Protein AF-A0A6I3LGR3-F1 (afdb_monomer)

Solvent-accessible surface area (backbone atoms only — not comparable to full-atom values): 5158 Å² total; per-residue (Å²): 116,68,68,62,54,52,53,53,52,50,52,52,54,50,48,54,50,50,52,53,50,58,73,48,42,67,64,51,51,57,43,47,76,74,68,50,57,70,66,59,54,54,51,52,52,50,48,55,51,49,51,53,50,51,52,49,50,66,55,46,53,58,52,50,51,54,53,50,54,58,60,46,68,80,42,96,73,80,73,82,85,59,77,75,81,82,110

Foldseek 3Di:
DVVVVVVVVVVVVVVVLVVVCVVCVVVVVVCVVVPDDPVVVVVVSVVVVVVVVVVVLVVVVVVVVVVVVVVCVVPPDDDPPDPVVSD

Structure (mmCIF, N/CA/C/O backbone):
data_AF-A0A6I3LGR3-F1
#
_entry.id   AF-A0A6I3LGR3-F1
#
loop_
_atom_site.group_PDB
_atom_site.id
_atom_site.type_symbol
_atom_site.label_atom_id
_atom_site.label_alt_id
_atom_site.label_comp_id
_atom_site.label_asym_id
_atom_site.label_entity_id
_atom_site.label_seq_id
_atom_site.pdbx_PDB_ins_code
_atom_site.Cartn_x
_atom_site.Cartn_y
_atom_site.Cartn_z
_atom_site.occupancy
_atom_site.B_iso_or_equiv
_atom_site.auth_seq_id
_atom_site.auth_comp_id
_atom_site.auth_asym_id
_atom_site.auth_atom_id
_atom_site.pdbx_PDB_model_num
ATOM 1 N N . ALA A 1 1 ? 9.673 -20.132 -7.819 1.00 63.16 1 ALA A N 1
ATOM 2 C CA . ALA A 1 1 ? 10.402 -19.124 -7.016 1.00 63.16 1 ALA A CA 1
ATOM 3 C C . ALA A 1 1 ? 9.503 -17.952 -6.610 1.00 63.16 1 ALA A C 1
ATOM 5 O O . ALA A 1 1 ? 9.403 -17.670 -5.425 1.00 63.16 1 ALA A O 1
ATOM 6 N N . SER A 1 2 ? 8.785 -17.324 -7.547 1.00 76.62 2 SER A N 1
ATOM 7 C CA . SER A 1 2 ? 7.998 -16.101 -7.303 1.00 76.62 2 SER A CA 1
ATOM 8 C C . SER A 1 2 ? 6.848 -16.237 -6.290 1.00 76.62 2 SER A C 1
ATOM 10 O O . SER A 1 2 ? 6.576 -15.294 -5.562 1.00 76.62 2 SER A O 1
ATOM 12 N N . ILE A 1 3 ? 6.219 -17.414 -6.172 1.00 84.88 3 ILE A N 1
ATOM 13 C CA . ILE A 1 3 ? 5.142 -17.666 -5.190 1.00 84.88 3 ILE A CA 1
ATOM 14 C C . ILE A 1 3 ? 5.635 -17.502 -3.744 1.00 84.88 3 ILE A C 1
ATOM 16 O O . ILE A 1 3 ? 4.960 -16.877 -2.935 1.00 84.88 3 ILE A O 1
ATOM 20 N N . TRP A 1 4 ? 6.841 -17.982 -3.430 1.00 83.38 4 TRP A N 1
ATOM 21 C CA . TRP A 1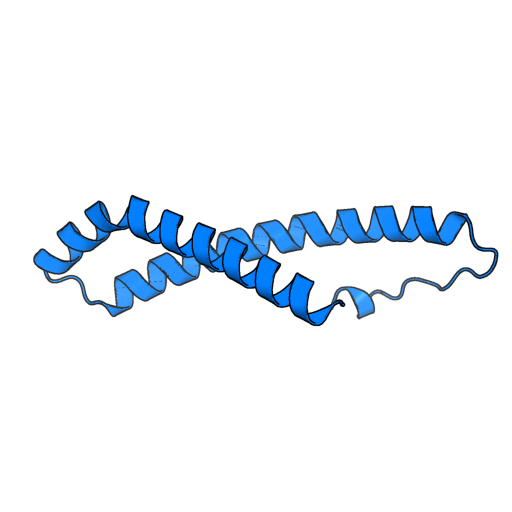 4 ? 7.430 -17.827 -2.096 1.00 83.38 4 TRP A CA 1
ATOM 22 C C . TRP A 1 4 ? 7.737 -16.363 -1.772 1.00 83.38 4 TRP A C 1
ATOM 24 O O . TRP A 1 4 ? 7.476 -15.913 -0.661 1.00 83.38 4 TRP A O 1
ATOM 34 N N . ALA A 1 5 ? 8.220 -15.602 -2.759 1.00 83.88 5 ALA A N 1
ATOM 35 C CA . ALA A 1 5 ? 8.466 -14.171 -2.602 1.00 83.88 5 ALA A CA 1
ATOM 36 C C . ALA A 1 5 ? 7.167 -13.390 -2.329 1.00 83.88 5 ALA A C 1
ATOM 38 O O . ALA A 1 5 ? 7.149 -12.529 -1.452 1.00 83.88 5 ALA A O 1
ATOM 39 N N . ILE A 1 6 ? 6.070 -13.732 -3.017 1.00 83.44 6 ILE A N 1
ATOM 40 C CA . ILE A 1 6 ? 4.750 -13.119 -2.795 1.00 83.44 6 ILE A CA 1
ATOM 41 C C . ILE A 1 6 ? 4.243 -13.420 -1.380 1.00 83.44 6 ILE A C 1
ATOM 43 O O . ILE A 1 6 ? 3.795 -12.512 -0.686 1.00 83.44 6 ILE A O 1
ATOM 47 N N . VAL A 1 7 ? 4.365 -14.668 -0.916 1.00 85.94 7 VAL A N 1
ATOM 48 C CA . VAL A 1 7 ? 3.932 -15.058 0.437 1.00 85.94 7 VAL A CA 1
ATOM 49 C C . VAL A 1 7 ? 4.706 -14.289 1.514 1.00 85.94 7 VAL A C 1
ATOM 51 O O . VAL A 1 7 ? 4.098 -13.761 2.444 1.00 85.94 7 VAL A O 1
ATOM 54 N N . ILE A 1 8 ? 6.029 -14.162 1.371 1.00 87.19 8 ILE A N 1
ATOM 55 C CA . ILE A 1 8 ? 6.872 -13.411 2.316 1.00 87.19 8 ILE A CA 1
ATOM 56 C C . ILE A 1 8 ? 6.507 -11.918 2.309 1.00 87.19 8 ILE A C 1
ATOM 58 O O . ILE A 1 8 ? 6.385 -11.310 3.374 1.00 87.19 8 ILE A O 1
ATOM 62 N N . ALA A 1 9 ? 6.270 -11.336 1.130 1.00 83.81 9 ALA A N 1
ATOM 63 C CA . ALA A 1 9 ? 5.847 -9.944 1.005 1.00 83.81 9 ALA A CA 1
ATOM 64 C C . ALA A 1 9 ? 4.482 -9.691 1.674 1.00 83.81 9 ALA A C 1
ATOM 66 O O . ALA A 1 9 ? 4.338 -8.728 2.429 1.00 83.81 9 ALA A O 1
ATOM 67 N N . CYS A 1 10 ? 3.499 -10.575 1.467 1.00 81.06 10 CYS A N 1
ATOM 68 C CA . CYS A 1 10 ? 2.185 -10.477 2.107 1.00 81.06 10 CYS A CA 1
ATOM 69 C C . CYS A 1 10 ? 2.266 -10.598 3.635 1.00 81.06 10 CYS A C 1
ATOM 71 O O . CYS A 1 10 ? 1.574 -9.858 4.331 1.00 81.06 10 CYS A O 1
ATOM 73 N N . LEU A 1 11 ? 3.127 -11.473 4.166 1.00 82.25 11 LEU A N 1
ATOM 74 C CA . LEU A 1 11 ? 3.348 -11.599 5.611 1.00 82.25 11 LEU A CA 1
ATOM 75 C C . LEU A 1 11 ? 3.967 -10.329 6.213 1.00 82.25 11 LEU A C 1
ATOM 77 O O . LEU A 1 11 ? 3.541 -9.895 7.282 1.00 82.25 11 LEU A O 1
ATOM 81 N N . GLY A 1 12 ? 4.916 -9.696 5.516 1.00 83.06 12 GLY A N 1
ATOM 82 C CA . GLY A 1 12 ? 5.505 -8.424 5.949 1.00 83.06 12 GLY A CA 1
ATOM 83 C C . GLY A 1 12 ? 4.491 -7.275 5.972 1.00 83.06 12 GLY A C 1
ATOM 84 O O . GLY A 1 12 ? 4.411 -6.529 6.949 1.00 83.06 12 GLY A O 1
ATOM 85 N N . LEU A 1 13 ? 3.664 -7.170 4.930 1.00 77.75 13 LEU A N 1
ATOM 86 C CA . LEU A 1 13 ? 2.615 -6.150 4.818 1.00 77.75 13 LEU A CA 1
ATOM 87 C C . LEU A 1 13 ? 1.504 -6.370 5.861 1.00 77.75 13 LEU A C 1
ATOM 89 O O . LEU A 1 13 ? 1.048 -5.420 6.497 1.00 77.75 13 LEU A O 1
ATOM 93 N N . PHE A 1 14 ? 1.134 -7.630 6.107 1.00 79.00 14 PHE A N 1
ATOM 94 C CA . PHE A 1 14 ? 0.206 -8.014 7.170 1.00 79.00 14 PHE A CA 1
ATOM 95 C C . PHE A 1 14 ? 0.764 -7.701 8.566 1.00 79.00 14 PHE A C 1
ATOM 97 O O . PHE A 1 14 ? 0.040 -7.180 9.414 1.00 79.00 14 PHE A O 1
ATOM 104 N N . GLY A 1 15 ? 2.057 -7.946 8.801 1.00 79.69 15 GLY A N 1
ATOM 105 C CA . GLY A 1 15 ? 2.737 -7.598 10.050 1.00 79.69 15 GLY A CA 1
ATOM 106 C C . GLY A 1 15 ? 2.743 -6.091 10.320 1.00 79.69 15 GLY A C 1
ATOM 107 O O . GLY A 1 15 ? 2.390 -5.664 11.416 1.00 79.69 15 GLY A O 1
ATOM 108 N N . LEU A 1 16 ? 3.046 -5.274 9.306 1.00 76.56 16 LEU A N 1
ATOM 109 C CA . LEU A 1 16 ? 2.996 -3.806 9.396 1.00 76.56 16 LEU A CA 1
ATOM 110 C C . LEU A 1 16 ? 1.577 -3.279 9.648 1.00 76.56 16 LEU A C 1
ATOM 112 O O . LEU A 1 16 ? 1.387 -2.374 10.467 1.00 76.56 16 LEU A O 1
ATOM 116 N N . ALA A 1 17 ? 0.576 -3.856 8.981 1.00 72.56 17 ALA A N 1
ATOM 117 C CA . ALA A 1 17 ? -0.824 -3.510 9.202 1.00 72.56 17 ALA A CA 1
ATOM 118 C C . ALA A 1 17 ? -1.260 -3.860 10.634 1.00 72.56 17 ALA A C 1
ATOM 120 O O . ALA A 1 17 ? -1.832 -3.018 11.325 1.00 72.56 17 ALA A O 1
ATOM 121 N N . THR A 1 18 ? -0.912 -5.057 11.112 1.00 72.88 18 THR A N 1
ATOM 122 C CA . THR A 1 18 ? -1.223 -5.518 12.475 1.00 72.88 18 THR A CA 1
ATOM 123 C C . THR A 1 18 ? -0.532 -4.650 13.528 1.00 72.88 18 THR A C 1
ATOM 125 O O . THR A 1 18 ? -1.175 -4.223 14.482 1.00 72.88 18 THR A O 1
ATOM 128 N N . PHE A 1 19 ? 0.733 -4.277 13.312 1.00 72.56 19 PHE A N 1
ATOM 129 C CA . PHE A 1 19 ? 1.488 -3.393 14.208 1.00 72.56 19 PHE A CA 1
ATOM 130 C C . PHE A 1 19 ? 0.908 -1.969 14.269 1.00 72.56 19 PHE A C 1
ATOM 132 O O . PHE A 1 19 ? 0.893 -1.320 15.317 1.00 72.56 19 PHE A O 1
ATOM 139 N N . THR A 1 20 ? 0.386 -1.477 13.145 1.00 67.88 20 THR A N 1
ATOM 140 C CA . THR A 1 20 ? -0.286 -0.170 13.074 1.00 67.88 20 THR A CA 1
ATOM 141 C C . THR A 1 20 ? -1.637 -0.201 13.795 1.00 67.88 20 THR A C 1
ATOM 143 O O . THR A 1 20 ? -1.970 0.735 14.526 1.00 67.88 20 THR A O 1
ATOM 146 N N . VAL A 1 21 ? -2.389 -1.299 13.652 1.00 62.38 21 VAL A N 1
ATOM 147 C CA . VAL A 1 21 ? -3.639 -1.548 14.390 1.00 62.38 21 VAL A CA 1
ATOM 148 C C . VAL A 1 21 ? -3.374 -1.647 15.891 1.00 62.38 21 VAL A C 1
ATOM 150 O O . VAL A 1 21 ? -4.108 -1.054 16.680 1.00 62.38 21 VAL A O 1
ATOM 153 N N . GLU A 1 22 ? -2.306 -2.332 16.296 1.00 67.12 22 GLU A N 1
ATOM 154 C CA . GLU A 1 22 ? -1.940 -2.519 17.699 1.00 67.12 22 GLU A CA 1
ATOM 155 C C . GLU A 1 22 ? -1.538 -1.200 18.379 1.00 67.12 22 GLU A C 1
ATOM 157 O O . GLU A 1 22 ? -2.007 -0.905 19.481 1.00 67.12 22 GLU A O 1
ATOM 162 N N . ASN A 1 23 ? -0.790 -0.335 17.684 1.00 61.44 23 ASN A N 1
ATOM 163 C CA . ASN A 1 23 ? -0.446 0.998 18.189 1.00 61.44 23 ASN A CA 1
ATOM 164 C C . ASN A 1 23 ? -1.662 1.932 18.341 1.00 61.44 23 ASN A C 1
ATOM 166 O O . ASN A 1 23 ? -1.664 2.783 19.232 1.00 61.44 23 ASN A O 1
ATOM 170 N N . ARG A 1 24 ? -2.723 1.766 17.536 1.00 64.19 24 ARG A N 1
ATOM 171 C CA . ARG A 1 24 ? -3.975 2.546 17.661 1.00 64.19 24 ARG A CA 1
ATOM 172 C C . ARG A 1 24 ? -5.064 1.863 18.495 1.00 64.19 24 ARG A C 1
ATOM 174 O O . ARG A 1 24 ? -6.120 2.448 18.744 1.00 64.19 24 ARG A O 1
ATOM 181 N N . ASN A 1 25 ? -4.794 0.666 19.013 1.00 58.31 25 ASN A N 1
ATO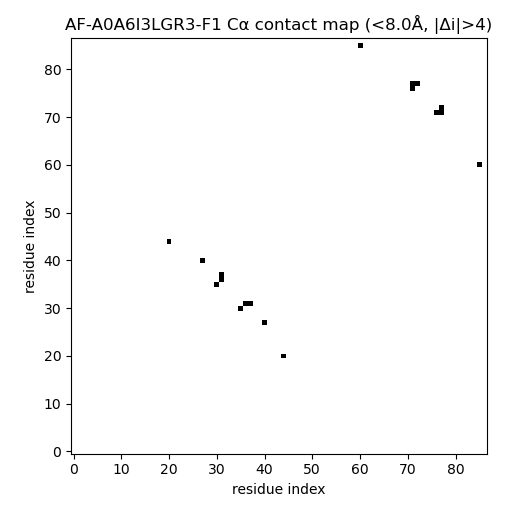M 182 C CA . ASN A 1 25 ? -5.771 -0.149 19.735 1.00 58.31 25 ASN A CA 1
ATOM 183 C C . ASN A 1 25 ? -6.194 0.471 21.084 1.00 58.31 25 ASN A C 1
ATOM 185 O O . ASN A 1 25 ? -7.326 0.277 21.530 1.00 58.31 25 ASN A O 1
ATOM 189 N N . LYS A 1 26 ? -5.324 1.278 21.715 1.00 55.50 26 LYS A N 1
ATOM 190 C CA . LYS A 1 26 ? -5.630 1.979 22.979 1.00 55.50 26 LYS A CA 1
ATOM 191 C C . LYS A 1 26 ? -6.719 3.049 22.818 1.00 55.50 26 LYS A C 1
ATOM 193 O O . LYS A 1 26 ? -7.602 3.134 23.662 1.00 55.50 26 LYS A O 1
ATOM 198 N N . GLU A 1 27 ? -6.721 3.811 21.724 1.00 61.66 27 GLU A N 1
ATOM 199 C CA . GLU A 1 27 ? -7.756 4.828 21.445 1.00 61.66 27 GLU A CA 1
ATOM 200 C C . GLU A 1 27 ? -9.090 4.187 21.024 1.00 61.66 27 GLU A C 1
ATOM 202 O O . GLU A 1 27 ? -10.175 4.637 21.403 1.00 61.66 27 GLU A O 1
ATOM 207 N N . ILE A 1 28 ? -8.999 3.087 20.273 1.00 62.53 28 ILE A N 1
ATOM 208 C CA . ILE A 1 28 ? -10.130 2.298 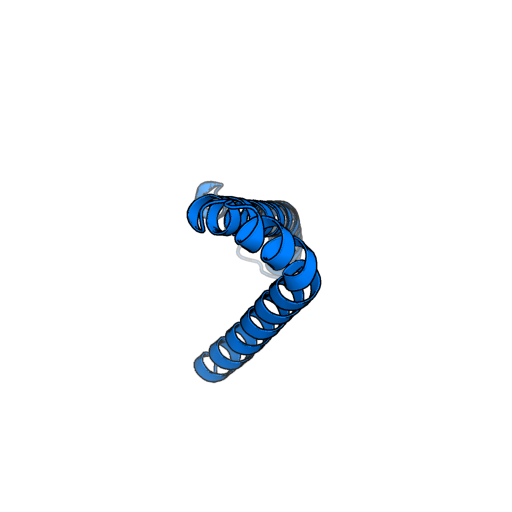19.781 1.00 62.53 28 ILE A CA 1
ATOM 209 C C . ILE A 1 28 ? -10.852 1.587 20.937 1.00 62.53 28 ILE A C 1
ATOM 211 O O . ILE A 1 28 ? -12.083 1.593 20.983 1.00 62.53 28 ILE A O 1
ATOM 215 N N . GLY A 1 29 ? -10.108 1.032 21.901 1.00 58.94 29 GLY A N 1
ATOM 216 C CA . GLY A 1 29 ? -10.651 0.390 23.101 1.00 58.94 29 GLY A CA 1
ATOM 217 C C . GLY A 1 29 ? -11.420 1.356 24.006 1.00 58.94 29 GLY A C 1
ATOM 218 O O . GLY A 1 29 ? -12.521 1.029 24.446 1.00 58.94 29 GLY A O 1
ATOM 219 N N . ILE A 1 30 ? -10.908 2.577 24.201 1.00 62.03 30 ILE A N 1
ATOM 220 C CA . ILE A 1 30 ? -11.579 3.617 25.002 1.00 62.03 30 ILE A CA 1
ATOM 221 C C . ILE A 1 30 ? -12.899 4.050 24.339 1.00 62.03 30 ILE A C 1
ATOM 223 O O . ILE A 1 30 ? -13.927 4.140 25.012 1.00 62.03 30 ILE A O 1
ATOM 227 N N . ARG A 1 31 ? -12.922 4.237 23.009 1.00 62.91 31 ARG A N 1
ATOM 228 C CA . ARG A 1 31 ? -14.161 4.545 22.263 1.00 62.91 31 ARG A CA 1
ATOM 229 C C . ARG A 1 31 ? -15.186 3.404 22.293 1.00 62.91 31 ARG A C 1
ATOM 231 O O . ARG A 1 31 ? -16.383 3.677 22.342 1.00 62.91 31 ARG A O 1
ATOM 238 N N . LYS A 1 32 ? -14.742 2.141 22.288 1.00 55.66 32 LYS A N 1
ATOM 239 C CA . LYS A 1 32 ? -15.621 0.955 22.302 1.00 55.66 32 LYS A CA 1
ATOM 240 C C . LYS A 1 32 ? -16.344 0.773 23.644 1.00 55.66 32 LYS A C 1
ATOM 242 O O . LYS A 1 32 ? -17.509 0.391 23.650 1.00 55.66 32 LYS A O 1
ATOM 247 N N . VAL A 1 33 ? -15.685 1.094 24.763 1.00 57.53 33 VAL A N 1
ATOM 248 C CA . VAL A 1 33 ? -16.282 1.042 26.117 1.00 57.53 33 VAL A CA 1
ATOM 249 C C . VAL A 1 33 ? -17.301 2.172 26.338 1.00 57.53 33 VAL A C 1
ATOM 251 O O . VAL A 1 33 ? -18.262 1.994 27.077 1.00 57.53 33 VAL A O 1
ATOM 254 N N . LEU A 1 34 ? -17.155 3.300 25.634 1.00 56.44 34 LEU A N 1
ATOM 255 C CA . LEU A 1 34 ? -18.088 4.439 25.653 1.00 56.44 34 LEU A CA 1
ATOM 256 C C . LEU A 1 34 ? -19.299 4.287 24.704 1.00 56.44 34 LEU A C 1
ATOM 258 O O . LEU A 1 34 ? -20.058 5.236 24.525 1.00 56.44 34 LEU A O 1
ATOM 262 N N . GLY A 1 35 ? -19.501 3.113 24.094 1.00 61.50 35 GLY A N 1
ATOM 263 C CA . GLY A 1 35 ? -20.675 2.825 23.258 1.00 61.50 35 GLY A CA 1
ATOM 264 C C . GLY A 1 35 ? -20.514 3.121 21.761 1.00 61.50 35 GLY A C 1
ATOM 265 O O . GLY A 1 35 ? -21.500 3.079 21.026 1.00 61.50 35 GLY A O 1
ATOM 266 N N . ALA A 1 36 ? -19.299 3.392 21.268 1.00 59.44 36 ALA A N 1
ATOM 267 C CA . ALA A 1 36 ? -19.073 3.544 19.830 1.00 59.44 36 ALA A CA 1
ATOM 268 C C . ALA A 1 36 ? -19.176 2.188 19.104 1.00 59.44 36 ALA A C 1
ATOM 270 O O . ALA A 1 36 ? -18.530 1.205 19.479 1.00 59.44 36 ALA A O 1
A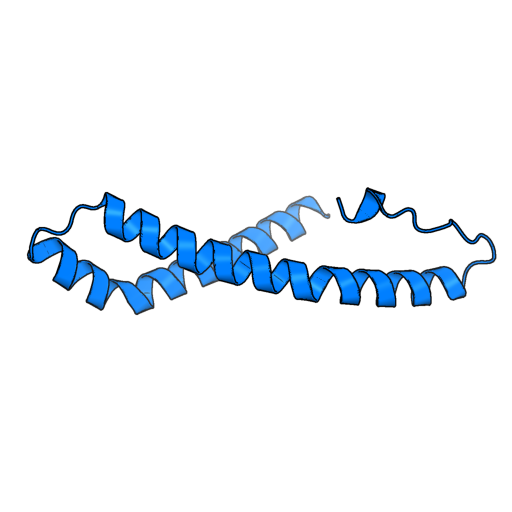TOM 271 N N . SER A 1 37 ? -19.976 2.138 18.036 1.00 60.66 37 SER A N 1
ATOM 272 C CA . SER A 1 37 ? -20.204 0.920 17.255 1.00 60.66 37 SER A CA 1
ATOM 273 C C . SER A 1 37 ? -18.930 0.436 16.548 1.00 60.66 37 SER A C 1
ATOM 275 O O . SER A 1 37 ? -18.138 1.218 16.016 1.00 60.66 37 SER A O 1
ATOM 277 N N . VAL A 1 38 ? -18.755 -0.889 16.492 1.00 60.09 38 VAL A N 1
ATOM 278 C CA . VAL A 1 38 ? -17.621 -1.573 15.834 1.00 60.09 38 VAL A CA 1
ATOM 279 C C . VAL A 1 38 ? -17.462 -1.148 14.363 1.00 60.09 38 VAL A C 1
ATOM 281 O O . VAL A 1 38 ? -16.345 -1.065 13.859 1.00 60.09 38 VAL A O 1
ATOM 284 N N . ALA A 1 39 ? -18.565 -0.789 13.700 1.00 61.06 39 ALA A N 1
ATOM 285 C CA . ALA A 1 39 ? -18.586 -0.307 12.320 1.00 61.06 39 ALA A CA 1
ATOM 286 C C . ALA A 1 39 ? -17.823 1.018 12.116 1.00 61.06 39 ALA A C 1
ATOM 288 O O . ALA A 1 39 ? -17.172 1.194 11.089 1.00 61.06 39 ALA A O 1
ATOM 289 N N . SER A 1 40 ? -17.845 1.930 13.096 1.00 61.44 40 SER A N 1
ATOM 290 C CA . SER A 1 40 ? -17.120 3.210 13.015 1.00 61.44 40 SER A CA 1
ATOM 291 C C . SER A 1 40 ? -15.601 3.004 13.027 1.00 61.44 40 SER A C 1
ATOM 293 O O . SER A 1 40 ? -14.872 3.641 12.271 1.00 61.44 40 SER A O 1
ATOM 295 N N . ILE A 1 41 ? -15.127 2.045 13.826 1.00 62.66 41 ILE A N 1
ATOM 296 C CA . ILE A 1 41 ? -13.705 1.690 13.932 1.00 62.66 41 ILE A CA 1
ATOM 297 C C . ILE A 1 41 ? -13.214 1.035 12.637 1.00 62.66 41 ILE A C 1
ATOM 299 O O . ILE A 1 41 ? -12.161 1.406 12.123 1.00 62.66 41 ILE A O 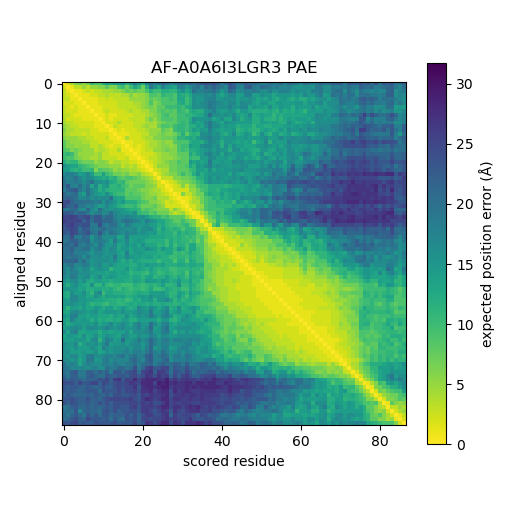1
ATOM 303 N N . ILE A 1 42 ? -13.995 0.100 12.083 1.00 63.97 42 ILE A N 1
ATOM 304 C CA . ILE A 1 42 ? -13.680 -0.552 10.802 1.00 63.97 42 ILE A CA 1
ATOM 305 C C . ILE A 1 42 ? -13.645 0.484 9.669 1.00 63.97 42 ILE A C 1
ATOM 307 O O . ILE A 1 42 ? -12.753 0.430 8.823 1.00 63.97 42 ILE A O 1
ATOM 311 N N . GLY A 1 43 ? -14.563 1.457 9.677 1.00 67.44 43 GLY A N 1
ATOM 312 C CA . GLY A 1 43 ? -14.579 2.560 8.716 1.00 67.44 43 GLY A CA 1
ATOM 313 C C . GLY A 1 43 ? -13.356 3.474 8.827 1.00 67.44 43 GLY A C 1
ATOM 314 O O . GLY A 1 43 ? -12.761 3.808 7.805 1.00 67.44 43 GLY A O 1
ATOM 315 N N . LEU A 1 44 ? -12.943 3.842 10.045 1.00 66.81 44 LEU A N 1
ATOM 316 C CA . LEU A 1 44 ? -11.763 4.685 10.267 1.00 66.81 44 LEU A CA 1
ATOM 317 C C . LEU A 1 44 ? -10.476 3.978 9.819 1.00 66.81 44 LEU A C 1
ATOM 319 O O . LEU A 1 44 ? -9.693 4.545 9.063 1.00 66.81 44 LEU A O 1
ATOM 323 N N . LEU A 1 45 ? -10.308 2.713 10.218 1.00 66.12 45 LEU A N 1
ATOM 324 C CA . LEU A 1 45 ? -9.134 1.914 9.874 1.00 66.12 45 LEU A CA 1
ATOM 325 C C . LEU A 1 45 ? -9.046 1.644 8.367 1.00 66.12 45 LEU A C 1
ATOM 327 O O . LEU A 1 45 ? -7.976 1.780 7.778 1.00 66.12 45 LEU A O 1
ATOM 331 N N . SER A 1 46 ? -10.172 1.307 7.730 1.00 68.50 46 SER A N 1
ATOM 332 C CA . SER A 1 46 ? -10.216 1.109 6.276 1.00 68.50 46 SER A CA 1
ATOM 333 C C . SER A 1 46 ? -9.883 2.397 5.533 1.00 68.50 46 SER A C 1
ATOM 335 O O . SER A 1 46 ? -9.205 2.350 4.513 1.00 68.50 46 SER A O 1
ATOM 337 N N . LYS A 1 47 ? -10.323 3.553 6.044 1.00 70.50 47 LYS A N 1
ATOM 338 C CA . LYS A 1 47 ? -10.064 4.854 5.422 1.00 70.50 47 LYS A CA 1
ATOM 339 C C . LYS A 1 47 ? -8.604 5.282 5.566 1.00 70.50 47 LY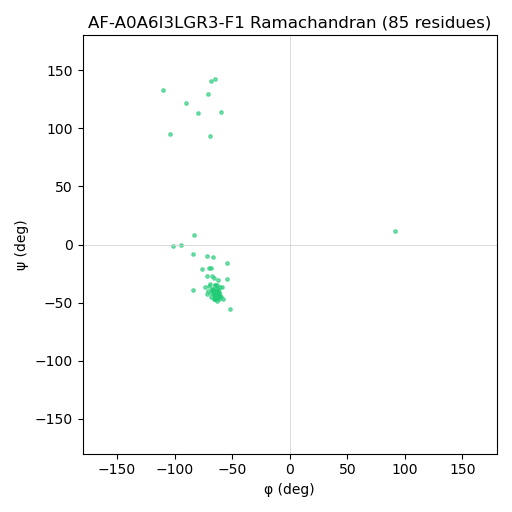S A C 1
ATOM 341 O O . LYS A 1 47 ? -8.028 5.725 4.578 1.00 70.50 47 LYS A O 1
ATOM 346 N N . ASP A 1 48 ? -7.999 5.094 6.736 1.00 71.81 48 ASP A N 1
ATOM 347 C CA . ASP A 1 48 ? -6.572 5.371 6.948 1.00 71.81 48 ASP A CA 1
ATOM 348 C C . ASP A 1 48 ? -5.692 4.456 6.085 1.00 71.81 48 ASP A C 1
ATOM 350 O O . ASP A 1 48 ? -4.739 4.916 5.453 1.00 71.81 48 ASP A O 1
ATOM 354 N N . PHE A 1 49 ? -6.051 3.172 5.985 1.00 74.38 49 PHE A N 1
ATOM 355 C CA . PHE A 1 49 ? -5.351 2.224 5.122 1.00 74.38 49 PHE A CA 1
ATOM 356 C C . PHE A 1 49 ? -5.512 2.573 3.635 1.00 74.38 49 PHE A C 1
ATOM 358 O O . PHE A 1 49 ? -4.522 2.639 2.911 1.00 74.38 49 PHE A O 1
ATOM 365 N N . LEU A 1 50 ? -6.736 2.859 3.178 1.00 74.25 50 LEU A N 1
ATOM 366 C CA . LEU A 1 50 ? -7.002 3.270 1.795 1.00 74.25 50 LEU A CA 1
ATOM 367 C C . LEU A 1 50 ? -6.277 4.568 1.429 1.00 74.25 50 LEU A C 1
ATOM 369 O O . LEU A 1 50 ? -5.794 4.693 0.307 1.00 74.25 50 LEU A O 1
ATOM 373 N N . LEU A 1 51 ? -6.161 5.515 2.362 1.00 75.06 51 LEU A N 1
ATOM 374 C CA . LEU A 1 51 ? -5.431 6.762 2.145 1.00 75.06 51 LEU A CA 1
ATOM 375 C C . LEU A 1 51 ? -3.936 6.486 1.936 1.00 75.06 51 LEU A C 1
ATOM 377 O O . LEU A 1 51 ? -3.357 6.973 0.964 1.00 75.06 51 LEU A O 1
ATOM 381 N N . LEU A 1 52 ? -3.328 5.652 2.784 1.00 75.44 52 LEU A N 1
ATOM 382 C CA . LEU A 1 52 ? -1.933 5.224 2.627 1.00 75.44 52 LEU A CA 1
ATOM 383 C C . LEU A 1 52 ? -1.700 4.463 1.311 1.00 75.44 52 LEU A C 1
ATOM 385 O O . LEU A 1 52 ? -0.713 4.728 0.625 1.00 75.44 52 LEU A O 1
ATOM 389 N N . VAL A 1 53 ? -2.617 3.572 0.919 1.00 78.00 53 VAL A N 1
ATOM 390 C CA . VAL A 1 53 ? -2.549 2.838 -0.359 1.00 78.00 53 VAL A CA 1
ATOM 391 C C . VAL A 1 53 ? -2.666 3.787 -1.555 1.00 78.00 53 VAL A C 1
ATOM 393 O O . VAL A 1 53 ? -1.879 3.678 -2.493 1.00 78.00 53 VAL A O 1
ATOM 396 N N . CYS A 1 54 ? -3.582 4.757 -1.516 1.00 81.00 54 CYS A N 1
ATOM 397 C CA . CYS A 1 54 ? -3.707 5.779 -2.559 1.00 81.00 54 CYS A CA 1
ATOM 398 C C . CYS A 1 54 ? -2.421 6.594 -2.721 1.00 81.00 54 CYS A C 1
ATOM 400 O O . CYS A 1 54 ? -1.972 6.800 -3.847 1.00 81.00 54 CYS A O 1
ATOM 402 N N . ILE A 1 55 ? -1.803 7.025 -1.615 1.00 83.12 55 ILE A N 1
ATOM 403 C CA . ILE A 1 55 ? -0.522 7.746 -1.652 1.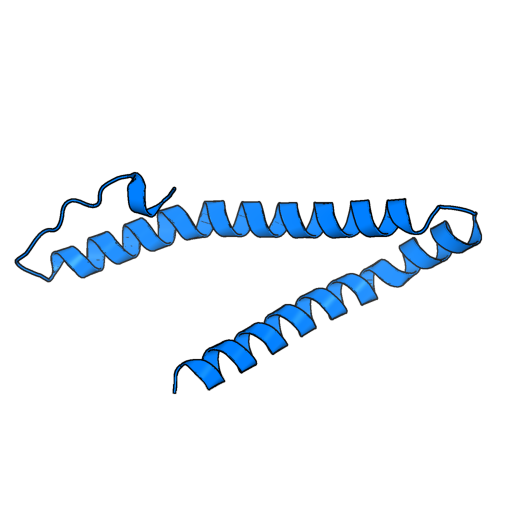00 83.12 55 ILE A CA 1
ATOM 404 C C . ILE A 1 55 ? 0.576 6.855 -2.244 1.00 83.12 55 ILE A C 1
ATOM 406 O O . ILE A 1 55 ? 1.343 7.310 -3.093 1.00 83.12 55 ILE A O 1
ATOM 410 N N . ALA A 1 56 ? 0.633 5.581 -1.848 1.00 80.69 56 ALA A N 1
ATOM 411 C CA . ALA A 1 56 ? 1.608 4.638 -2.382 1.00 80.69 56 ALA A CA 1
ATOM 412 C C . ALA A 1 56 ? 1.457 4.448 -3.901 1.00 80.69 56 ALA A C 1
ATOM 414 O O . ALA A 1 56 ? 2.458 4.497 -4.610 1.00 80.69 56 ALA A O 1
ATOM 415 N N . ILE A 1 57 ? 0.231 4.300 -4.416 1.00 83.25 57 ILE A N 1
ATOM 416 C CA . ILE A 1 57 ? -0.037 4.164 -5.860 1.00 83.25 57 ILE A CA 1
ATOM 417 C C . ILE A 1 57 ? 0.332 5.448 -6.615 1.00 83.25 57 ILE A C 1
ATOM 419 O O . ILE A 1 57 ? 0.970 5.380 -7.667 1.00 83.25 57 ILE A O 1
ATOM 423 N N . LEU A 1 58 ? -0.014 6.614 -6.060 1.00 88.25 58 LEU A N 1
ATOM 424 C CA . LEU A 1 58 ? 0.322 7.919 -6.639 1.00 88.25 58 LEU A CA 1
ATOM 425 C C . LEU A 1 58 ? 1.829 8.126 -6.798 1.00 88.25 58 LEU A C 1
ATOM 427 O O . LEU A 1 58 ? 2.257 8.739 -7.770 1.00 88.25 58 LEU A O 1
ATOM 431 N N . ILE A 1 59 ? 2.625 7.625 -5.854 1.00 86.69 59 ILE A N 1
ATOM 432 C CA . ILE A 1 59 ? 4.088 7.730 -5.884 1.00 86.69 59 ILE A CA 1
ATOM 433 C C . ILE A 1 59 ? 4.704 6.612 -6.738 1.00 86.69 59 ILE A C 1
ATOM 435 O O . ILE A 1 59 ? 5.650 6.856 -7.486 1.00 86.69 59 ILE A O 1
ATOM 439 N N . ALA A 1 60 ? 4.165 5.392 -6.666 1.00 81.94 60 ALA A N 1
ATOM 440 C CA . ALA A 1 60 ? 4.673 4.245 -7.414 1.00 81.94 60 ALA A CA 1
ATOM 441 C C . ALA A 1 60 ? 4.494 4.418 -8.929 1.00 81.94 60 ALA A C 1
ATOM 443 O O . ALA A 1 60 ? 5.430 4.156 -9.677 1.00 81.94 60 ALA A O 1
ATOM 444 N N . SER A 1 61 ? 3.339 4.917 -9.380 1.00 83.38 61 SER A N 1
ATOM 445 C CA . SER A 1 61 ? 3.031 5.122 -10.804 1.00 83.38 61 SER A CA 1
ATOM 446 C C . SER A 1 61 ? 4.110 5.921 -11.574 1.00 83.38 61 SER A C 1
ATOM 448 O O . SER A 1 61 ? 4.676 5.382 -12.534 1.00 83.38 61 SER A O 1
ATOM 450 N N . PRO A 1 62 ? 4.502 7.145 -11.158 1.00 85.69 62 PRO A N 1
ATOM 451 C CA . PRO A 1 62 ? 5.537 7.911 -11.852 1.00 85.69 62 PRO A CA 1
ATOM 452 C C . PRO A 1 62 ? 6.935 7.294 -11.711 1.00 85.69 62 PRO A C 1
ATOM 454 O O . PRO A 1 62 ? 7.725 7.359 -12.655 1.00 85.69 62 PRO A O 1
ATOM 457 N N . ILE A 1 63 ? 7.245 6.668 -10.569 1.00 84.69 63 ILE A N 1
ATOM 458 C CA . ILE A 1 63 ? 8.529 5.984 -10.351 1.00 84.69 63 ILE A CA 1
ATOM 459 C C . ILE A 1 63 ? 8.680 4.817 -11.325 1.00 84.69 63 ILE A C 1
ATOM 461 O O . ILE A 1 63 ? 9.709 4.705 -11.994 1.00 84.69 63 ILE A O 1
ATOM 465 N N . THR A 1 64 ? 7.651 3.978 -11.442 1.00 83.62 64 THR A N 1
ATOM 466 C CA . THR A 1 64 ? 7.637 2.844 -12.365 1.00 83.62 64 THR A CA 1
ATOM 467 C C . THR A 1 64 ? 7.719 3.318 -13.811 1.00 83.62 64 THR A C 1
ATOM 469 O O . THR A 1 64 ? 8.515 2.765 -14.565 1.00 83.62 64 THR A O 1
ATOM 472 N N . TYR A 1 65 ? 6.992 4.375 -14.195 1.00 80.69 65 TYR A N 1
ATOM 473 C CA . TYR A 1 65 ? 7.098 4.955 -15.539 1.00 80.69 65 TYR A CA 1
ATOM 474 C C . TYR A 1 65 ? 8.527 5.410 -15.866 1.00 80.69 65 TYR A C 1
ATOM 476 O O . TYR A 1 65 ? 9.057 5.095 -16.933 1.00 80.69 65 TYR A O 1
ATOM 484 N N . TYR A 1 66 ? 9.175 6.122 -14.941 1.00 83.62 66 TYR A N 1
ATOM 485 C CA . TYR A 1 66 ? 10.532 6.629 -15.138 1.00 83.62 66 TYR A CA 1
ATOM 486 C C . TYR A 1 66 ? 11.560 5.496 -15.253 1.00 83.62 66 TYR A C 1
ATOM 488 O O . TYR A 1 66 ? 12.366 5.483 -16.187 1.00 83.62 66 TYR A O 1
ATOM 496 N N . PHE A 1 67 ? 11.489 4.511 -14.353 1.00 81.81 67 PHE A N 1
ATOM 497 C CA . PHE A 1 67 ? 12.345 3.324 -14.396 1.00 81.81 67 PHE A CA 1
ATOM 498 C C . PHE A 1 67 ? 12.142 2.515 -15.676 1.00 81.81 67 PHE A C 1
ATOM 500 O O . PHE A 1 67 ? 13.114 2.105 -16.308 1.00 81.81 67 PHE A O 1
ATOM 507 N N . MET A 1 68 ? 10.889 2.319 -16.086 1.00 75.56 68 MET A N 1
ATOM 508 C CA . MET A 1 68 ? 10.549 1.561 -17.285 1.00 75.56 68 MET A CA 1
ATOM 509 C C . MET A 1 68 ? 11.016 2.280 -18.553 1.00 75.56 68 MET A C 1
ATOM 511 O O . MET A 1 68 ? 11.540 1.628 -19.450 1.00 75.56 68 MET A O 1
ATOM 515 N N . LYS A 1 69 ? 10.921 3.616 -18.611 1.00 74.69 69 LYS A N 1
ATOM 516 C CA . LYS A 1 69 ? 11.451 4.419 -19.724 1.00 74.69 69 LYS A CA 1
ATOM 517 C C . LYS A 1 69 ? 12.978 4.340 -19.824 1.00 74.69 69 LYS A C 1
ATOM 519 O O . LYS A 1 69 ? 13.501 4.224 -20.928 1.00 74.69 69 LYS A O 1
ATOM 524 N N . ILE A 1 70 ? 13.684 4.402 -18.692 1.00 77.50 70 ILE A N 1
ATOM 525 C CA . ILE A 1 70 ? 15.144 4.222 -18.644 1.00 77.50 70 ILE A CA 1
ATOM 526 C C . ILE A 1 70 ? 15.526 2.826 -19.127 1.00 77.50 70 ILE A C 1
ATOM 528 O O . ILE A 1 70 ? 16.392 2.697 -19.985 1.00 77.50 70 ILE A O 1
ATOM 532 N N . TRP A 1 71 ? 14.840 1.797 -18.633 1.00 73.06 71 TRP A N 1
ATOM 533 C CA . TRP A 1 71 ? 15.119 0.414 -18.998 1.00 73.06 71 TRP A CA 1
ATOM 534 C C . TRP A 1 71 ? 14.832 0.132 -20.481 1.00 73.06 71 TRP A C 1
ATOM 536 O O . TRP A 1 71 ? 15.640 -0.502 -21.151 1.00 73.06 71 TRP A O 1
ATOM 546 N N . LEU A 1 72 ? 13.736 0.671 -21.036 1.00 68.19 72 LEU A N 1
ATOM 547 C CA . LEU A 1 72 ? 13.437 0.571 -22.471 1.00 68.19 72 LEU A CA 1
ATOM 548 C C . LEU A 1 72 ? 14.409 1.364 -23.358 1.00 68.19 72 LEU A C 1
ATOM 550 O O . LEU A 1 72 ? 14.487 1.083 -24.551 1.00 68.19 72 LEU A O 1
ATOM 554 N N . SER A 1 73 ? 15.137 2.348 -22.819 1.00 65.81 73 SER A N 1
ATOM 555 C CA . SER A 1 73 ? 16.091 3.145 -23.601 1.00 65.81 73 SER A CA 1
ATOM 556 C C . SER A 1 73 ? 17.327 2.350 -24.035 1.00 65.81 73 SER A C 1
ATOM 558 O O . SER A 1 73 ? 17.977 2.761 -24.996 1.00 65.81 73 SER A O 1
ATOM 560 N N . ASP A 1 74 ? 17.634 1.238 -23.363 1.00 63.78 74 ASP A N 1
ATOM 561 C CA . ASP A 1 74 ? 18.736 0.328 -23.710 1.00 63.78 74 ASP A CA 1
ATOM 562 C C . ASP A 1 74 ? 18.349 -0.702 -24.793 1.00 63.78 74 ASP A C 1
ATOM 564 O O . ASP A 1 74 ? 19.208 -1.406 -25.325 1.00 63.78 74 ASP A O 1
ATOM 568 N N . PHE A 1 75 ? 17.066 -0.787 -25.174 1.00 61.09 75 PHE A N 1
ATOM 569 C CA . PHE A 1 75 ? 16.573 -1.733 -26.179 1.00 61.09 75 PHE A CA 1
ATOM 570 C C . PHE A 1 75 ? 16.144 -1.023 -27.475 1.00 61.09 75 PHE A C 1
ATOM 572 O O . PHE A 1 75 ? 15.396 -0.048 -27.472 1.00 61.09 75 PHE A O 1
ATOM 579 N N . ALA A 1 76 ? 16.579 -1.549 -28.625 1.00 56.69 76 ALA A N 1
ATOM 580 C CA . ALA A 1 76 ? 16.305 -0.985 -29.954 1.00 56.69 76 ALA A CA 1
ATOM 581 C C . ALA A 1 76 ? 14.820 -1.045 -30.391 1.00 56.69 76 ALA A C 1
ATOM 583 O O . ALA A 1 76 ? 14.449 -0.415 -31.380 1.00 56.69 76 ALA A O 1
ATOM 584 N N . TYR A 1 77 ? 13.962 -1.772 -29.662 1.00 50.53 77 TYR A N 1
ATOM 585 C CA . TYR A 1 77 ? 12.525 -1.893 -29.930 1.00 50.53 77 TYR A CA 1
ATOM 586 C C . TYR A 1 77 ? 11.731 -1.037 -28.933 1.00 50.53 77 TYR A C 1
ATOM 588 O O . TYR A 1 77 ? 11.460 -1.452 -27.807 1.00 50.53 77 TYR A O 1
ATOM 596 N N . ARG A 1 78 ? 11.383 0.190 -29.334 1.00 53.34 78 ARG A N 1
ATOM 597 C CA . ARG A 1 78 ? 10.562 1.096 -28.520 1.00 53.34 78 ARG A CA 1
ATOM 598 C C . ARG A 1 78 ? 9.100 0.690 -28.652 1.00 53.34 78 ARG A C 1
ATOM 600 O O . ARG A 1 78 ? 8.527 0.808 -29.728 1.00 53.34 78 ARG A O 1
ATOM 607 N N . ILE A 1 79 ? 8.508 0.217 -27.564 1.00 62.03 79 ILE A N 1
ATOM 608 C CA . ILE A 1 79 ? 7.058 0.052 -27.465 1.00 62.03 79 ILE A CA 1
ATOM 609 C C . ILE A 1 79 ? 6.518 1.366 -26.907 1.00 62.03 79 ILE A C 1
ATOM 611 O O . ILE A 1 79 ? 6.935 1.794 -25.829 1.00 62.03 79 ILE A O 1
ATOM 615 N N . ASP A 1 80 ? 5.622 2.020 -27.641 1.00 57.75 80 ASP A N 1
ATOM 616 C CA . ASP A 1 80 ? 4.894 3.187 -27.151 1.00 57.75 80 ASP A CA 1
ATOM 617 C C . ASP A 1 80 ? 4.091 2.791 -25.904 1.00 57.75 80 AS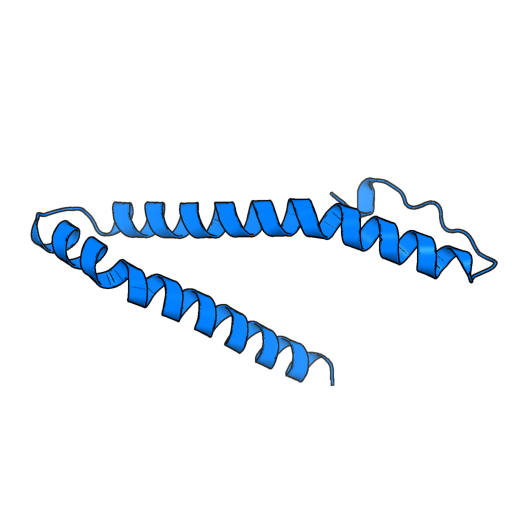P A C 1
ATOM 619 O O . ASP A 1 80 ? 3.184 1.957 -25.959 1.00 57.75 80 ASP A O 1
ATOM 623 N N . ILE A 1 81 ? 4.458 3.360 -24.751 1.00 59.75 81 ILE A N 1
ATOM 624 C CA . ILE A 1 81 ? 3.766 3.128 -23.481 1.00 59.75 81 ILE A CA 1
ATOM 625 C C . ILE A 1 81 ? 2.391 3.794 -23.589 1.00 59.75 81 ILE A C 1
ATOM 627 O O . ILE A 1 81 ? 2.239 4.992 -23.354 1.00 59.75 81 ILE A O 1
ATOM 631 N N . SER A 1 82 ? 1.391 3.014 -23.996 1.00 59.47 82 SER A N 1
ATOM 632 C CA . SER A 1 82 ? 0.002 3.460 -24.058 1.00 59.47 82 SER A CA 1
ATOM 633 C C . SER A 1 82 ? -0.544 3.686 -22.644 1.00 59.47 82 SER A C 1
ATOM 635 O O . SER A 1 82 ? -0.282 2.905 -21.726 1.00 59.47 82 SER A O 1
ATOM 637 N N . TRP A 1 83 ? -1.338 4.747 -22.478 1.00 58.66 83 TRP A N 1
ATOM 638 C CA . TRP A 1 83 ? -1.930 5.214 -21.211 1.00 58.66 83 TRP A CA 1
ATOM 639 C C . TRP A 1 83 ? -2.750 4.139 -20.465 1.00 58.66 83 TRP A C 1
ATOM 641 O O . TRP A 1 83 ? -3.004 4.256 -19.271 1.00 58.66 83 TRP A O 1
ATOM 651 N N . TRP A 1 84 ? -3.116 3.057 -21.155 1.00 56.09 84 TRP A N 1
ATOM 652 C CA . TRP A 1 84 ? -3.897 1.933 -20.636 1.00 56.09 84 TRP A CA 1
ATOM 653 C C . TRP A 1 84 ? -3.152 1.010 -19.658 1.00 56.09 84 TRP A C 1
ATOM 655 O O . TRP A 1 84 ? -3.774 0.156 -19.043 1.00 56.09 84 TRP A O 1
ATOM 665 N N . ILE A 1 85 ? -1.832 1.152 -19.505 1.00 59.03 85 ILE A N 1
ATOM 666 C CA . ILE A 1 85 ? -1.056 0.398 -18.499 1.00 59.03 85 ILE A CA 1
ATOM 667 C C . ILE A 1 85 ? -1.243 0.962 -17.079 1.00 59.03 85 ILE A C 1
A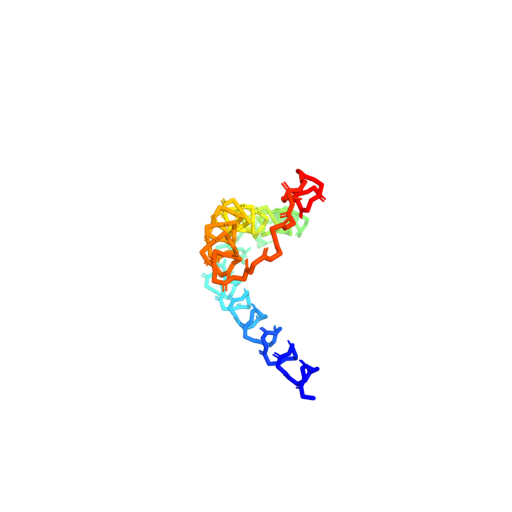TOM 669 O O . ILE A 1 85 ? -1.005 0.256 -16.103 1.00 59.03 85 ILE A O 1
ATOM 673 N N . PHE A 1 86 ? -1.673 2.222 -16.959 1.00 54.19 86 PHE A N 1
ATOM 674 C CA . PHE A 1 86 ? -1.883 2.904 -15.677 1.00 54.19 86 PHE A CA 1
ATOM 675 C C . PHE A 1 86 ? -3.357 2.972 -15.243 1.00 54.19 86 PHE A C 1
ATOM 677 O O . PHE A 1 86 ? -3.636 3.543 -14.188 1.00 54.19 86 PHE A O 1
ATOM 684 N N . ALA A 1 87 ? -4.278 2.443 -16.057 1.00 46.25 87 ALA A N 1
ATOM 685 C CA . ALA A 1 87 ? -5.714 2.360 -15.780 1.00 46.25 87 ALA A CA 1
ATOM 686 C C . ALA A 1 87 ? -6.068 0.995 -15.176 1.00 46.25 87 ALA A C 1
ATOM 688 O O . ALA A 1 87 ? -6.881 0.979 -14.225 1.00 46.25 87 ALA A O 1
#

Secondary structure (DSSP, 8-state):
-HHHHHHHHHHHHHHHHHHHHHHHHHHHHHHHHTT--HHHHHHHHHHHHHHHHHHHHHHHHHHHHHHHHHHHTTSS------GGG--

Mean predicted aligned error: 13.59 Å

Sequence (87 aa):
ASIWAIVIACLGLFGLATFTVENRNKEIGIRKVLGASVASIIGLLSKDFLLLVCIAILIASPITYYFMKIWLSDFAYRIDISWWIFA

pLDDT: mean 70.17, std 10.7, range [46.25, 88.25]

Radius of gyration: 19.79 Å; Cα contacts (8 Å, |Δi|>4): 9; chains: 1; bounding box: 39×27×56 Å